Protein AF-A0A6J7FXU4-F1 (afdb_monomer)

Sequence (143 aa):
MAGSSGRASLQAPVRITDGSWAASLAHGTPADRKAAEAWRAGLGDPPTLRVDPVTLRTCRDDEDSGTQLTGCVKTYVPDIRTGSPPSRWRAVLLVTKANGTLLLDFLAFGKGHPGSDLPPGQRHAHQRPSVYQLAHDALQRLS

Structure (mmCIF, N/CA/C/O backbone):
data_AF-A0A6J7FXU4-F1
#
_entry.id   AF-A0A6J7FXU4-F1
#
loop_
_atom_site.group_PDB
_atom_site.id
_atom_site.type_symbol
_atom_site.label_atom_id
_atom_site.label_alt_id
_atom_site.label_comp_id
_atom_site.label_asym_id
_atom_site.label_entity_id
_atom_site.label_seq_id
_atom_site.pdbx_PDB_ins_code
_atom_site.Cartn_x
_atom_site.Cartn_y
_atom_site.Cartn_z
_atom_site.occupancy
_atom_site.B_iso_or_equiv
_atom_site.auth_seq_id
_atom_site.auth_comp_id
_atom_site.auth_asym_id
_atom_site.auth_atom_id
_atom_site.pdbx_PDB_model_num
ATOM 1 N N . MET A 1 1 ? -6.844 36.026 19.194 1.00 36.94 1 MET A N 1
ATOM 2 C CA . MET A 1 1 ? -6.186 34.725 19.443 1.00 36.94 1 MET A CA 1
ATOM 3 C C . MET A 1 1 ? -6.856 33.691 18.552 1.00 36.94 1 MET A C 1
ATOM 5 O O . MET A 1 1 ? -7.983 33.308 18.829 1.00 36.94 1 MET A O 1
ATOM 9 N N . ALA A 1 2 ? -6.239 33.346 17.420 1.00 38.69 2 ALA A N 1
ATOM 10 C CA . ALA A 1 2 ? -6.787 32.364 16.488 1.00 38.69 2 ALA A CA 1
ATOM 11 C C . ALA A 1 2 ? -6.469 30.957 17.010 1.00 38.69 2 ALA A C 1
ATOM 13 O O . ALA A 1 2 ? -5.305 30.564 17.071 1.00 38.69 2 ALA A O 1
ATOM 14 N N . GLY A 1 3 ? -7.499 30.227 17.438 1.00 37.69 3 GLY A N 1
ATOM 15 C CA . GLY A 1 3 ? -7.381 28.831 17.840 1.00 37.69 3 GLY A CA 1
ATOM 16 C C . GLY A 1 3 ? -7.044 27.973 16.627 1.00 37.69 3 GLY A C 1
ATOM 17 O O . GLY A 1 3 ? -7.920 27.649 15.828 1.00 37.69 3 GLY A O 1
ATOM 18 N N . SER A 1 4 ? -5.771 27.608 16.487 1.00 41.97 4 SER A N 1
ATOM 19 C CA . SER A 1 4 ? -5.358 26.515 15.613 1.00 41.97 4 SER A CA 1
ATOM 20 C C . SER A 1 4 ? -5.991 25.235 16.156 1.00 41.97 4 SER A C 1
ATOM 22 O O . SER A 1 4 ? -5.506 24.645 17.120 1.00 41.97 4 SER A O 1
ATOM 24 N N . SER A 1 5 ? -7.127 24.837 15.581 1.00 46.97 5 SER A N 1
ATOM 25 C CA . SER A 1 5 ? -7.676 23.496 15.765 1.00 46.97 5 SER A CA 1
ATOM 26 C C . SER A 1 5 ? -6.698 22.525 15.117 1.00 46.97 5 SER A C 1
ATOM 28 O O . SER A 1 5 ? -6.784 22.243 13.921 1.00 46.97 5 SER A O 1
ATOM 30 N N . GLY A 1 6 ? -5.719 22.061 15.892 1.00 42.00 6 GLY A N 1
ATOM 31 C CA . GLY A 1 6 ? -4.843 20.975 15.488 1.00 42.00 6 GLY A CA 1
ATOM 32 C C . GLY A 1 6 ? -5.716 19.772 15.165 1.00 42.00 6 GLY A C 1
ATOM 33 O O . GLY A 1 6 ? -6.260 19.145 16.071 1.00 42.00 6 GLY A O 1
ATOM 34 N N . ARG A 1 7 ? -5.906 19.470 13.874 1.00 54.47 7 ARG A N 1
ATOM 35 C CA . ARG A 1 7 ? -6.538 18.215 13.462 1.00 54.47 7 ARG A CA 1
ATOM 36 C C . ARG A 1 7 ? -5.713 17.100 14.084 1.00 54.47 7 ARG A C 1
ATOM 38 O O . ARG A 1 7 ? -4.554 16.924 13.712 1.00 54.47 7 ARG A O 1
ATOM 45 N N . ALA A 1 8 ? -6.300 16.382 15.037 1.00 54.94 8 ALA A N 1
ATOM 46 C CA . ALA A 1 8 ? -5.716 15.155 15.540 1.00 54.94 8 ALA A CA 1
ATOM 47 C C . ALA A 1 8 ? -5.384 14.280 14.326 1.00 54.94 8 ALA A C 1
ATOM 49 O O . ALA A 1 8 ? -6.243 14.007 13.485 1.00 54.94 8 ALA A O 1
ATOM 50 N N . SER A 1 9 ? -4.109 13.932 14.192 1.00 65.69 9 SER A N 1
ATOM 51 C CA . SER A 1 9 ? -3.641 13.021 13.160 1.00 65.69 9 SER A CA 1
ATOM 52 C C . SER A 1 9 ? -4.275 11.661 13.435 1.00 65.69 9 SER A C 1
ATOM 54 O O . SER A 1 9 ? -3.818 10.948 14.324 1.00 65.69 9 SER A O 1
ATOM 56 N N . LEU A 1 10 ? -5.342 11.316 12.714 1.00 81.69 10 LEU A N 1
ATOM 57 C CA . LEU A 1 10 ? -6.000 10.022 12.858 1.00 81.69 10 LEU A CA 1
ATOM 58 C C . LEU A 1 10 ? -5.014 8.921 12.447 1.00 81.69 10 LEU A C 1
ATOM 60 O O . LEU A 1 10 ? -4.360 9.028 11.412 1.00 81.69 10 LEU A O 1
ATOM 64 N N . GLN A 1 11 ? -4.884 7.879 13.260 1.00 88.38 11 GLN A N 1
ATOM 65 C CA . GLN A 1 11 ? -4.114 6.681 12.931 1.00 88.38 11 GLN A CA 1
ATOM 66 C C . GLN A 1 11 ? -5.081 5.514 12.762 1.00 88.38 11 GLN A C 1
ATOM 68 O O . GLN A 1 11 ? -6.018 5.371 13.547 1.00 88.38 11 GLN A O 1
ATOM 73 N N . ALA A 1 12 ? -4.863 4.699 11.735 1.00 91.31 12 ALA A N 1
ATOM 74 C CA . ALA A 1 12 ? -5.648 3.502 11.477 1.00 91.31 12 ALA A CA 1
ATOM 75 C C . ALA A 1 12 ? -4.736 2.267 11.476 1.00 91.31 12 ALA A C 1
ATOM 77 O O . ALA A 1 12 ? -3.685 2.296 10.824 1.00 91.31 12 ALA A O 1
ATOM 78 N N . PRO A 1 13 ? -5.116 1.182 12.172 1.00 94.44 13 PRO A N 1
ATOM 79 C CA . PRO A 1 13 ? -4.430 -0.096 12.057 1.00 94.44 13 PRO A CA 1
ATOM 80 C C . PRO A 1 13 ? -4.452 -0.604 10.616 1.00 94.44 13 PRO A C 1
ATOM 82 O O . PRO A 1 13 ? -5.475 -0.512 9.930 1.00 94.44 13 PRO A O 1
ATOM 85 N N . VAL A 1 14 ? -3.326 -1.164 10.180 1.00 94.38 14 VAL A N 1
ATOM 86 C CA . VAL A 1 14 ? -3.190 -1.795 8.868 1.00 94.38 14 VAL A CA 1
ATOM 87 C C . VAL A 1 14 ? -3.132 -3.304 9.050 1.00 94.38 14 VAL A C 1
ATOM 89 O O . VAL A 1 14 ? -2.194 -3.826 9.647 1.00 94.38 14 VAL A O 1
ATOM 92 N N . ARG A 1 15 ? -4.105 -4.033 8.505 1.00 94.62 15 ARG A N 1
ATOM 93 C CA . ARG A 1 15 ? -4.074 -5.498 8.498 1.00 94.62 15 ARG A CA 1
ATOM 94 C C . ARG A 1 15 ? -3.376 -5.981 7.233 1.00 94.62 15 ARG A C 1
ATOM 96 O O . ARG A 1 15 ? -3.847 -5.733 6.128 1.00 94.62 15 ARG A O 1
ATOM 103 N N . ILE A 1 16 ? -2.270 -6.699 7.403 1.00 94.12 16 ILE A N 1
ATOM 104 C CA . ILE A 1 16 ? -1.516 -7.323 6.311 1.00 94.12 16 ILE A CA 1
ATOM 105 C C . ILE A 1 16 ? -1.642 -8.834 6.458 1.00 94.12 16 ILE A C 1
ATOM 107 O O . ILE A 1 16 ? -1.319 -9.375 7.512 1.00 94.12 16 ILE A O 1
ATOM 111 N N . THR A 1 17 ? -2.105 -9.513 5.410 1.00 92.12 17 THR A N 1
ATOM 112 C CA . THR A 1 17 ? -2.160 -10.983 5.380 1.00 92.12 17 THR A CA 1
ATOM 113 C C . THR A 1 17 ? -1.003 -11.538 4.560 1.00 92.12 17 THR A C 1
ATOM 115 O O . THR A 1 17 ? -0.603 -10.923 3.565 1.00 92.12 17 THR A O 1
ATOM 118 N N . ASP A 1 18 ? -0.510 -12.724 4.916 1.00 92.38 18 ASP A N 1
ATOM 119 C CA . ASP A 1 18 ? 0.588 -13.370 4.187 1.00 92.38 18 ASP A CA 1
ATOM 120 C C . ASP A 1 18 ? 0.257 -13.581 2.705 1.00 92.38 18 ASP A C 1
ATOM 122 O O . ASP A 1 18 ? 1.113 -13.370 1.850 1.00 92.38 18 ASP A O 1
ATOM 126 N N . GLY A 1 19 ? -1.002 -13.898 2.379 1.00 91.94 19 GLY A N 1
ATOM 127 C CA . GLY A 1 19 ? -1.459 -14.064 0.996 1.00 91.94 19 GLY A CA 1
ATOM 128 C C . GLY A 1 19 ? -1.365 -12.775 0.175 1.00 91.94 19 GLY A C 1
ATOM 129 O O . GLY A 1 19 ? -0.744 -12.760 -0.888 1.00 91.94 19 GLY A O 1
ATOM 130 N N . SER A 1 20 ? -1.930 -11.672 0.680 1.00 90.69 20 SER A N 1
ATOM 131 C CA . SER A 1 20 ? -1.859 -10.357 0.013 1.00 90.69 20 SER A CA 1
ATOM 132 C C . SER A 1 20 ? -0.417 -9.851 -0.133 1.00 90.69 20 SER A C 1
ATOM 134 O O . SER A 1 20 ? -0.033 -9.289 -1.166 1.00 90.69 20 SER A O 1
ATOM 136 N N . TRP A 1 21 ? 0.412 -10.105 0.883 1.00 93.94 21 TRP A N 1
ATOM 137 C CA . TRP A 1 21 ? 1.823 -9.751 0.884 1.00 93.94 21 TRP A CA 1
ATOM 138 C C . TRP A 1 21 ? 2.603 -10.549 -0.163 1.00 93.94 21 TRP A C 1
ATOM 140 O O . TRP A 1 21 ? 3.248 -9.963 -1.030 1.00 93.94 21 TRP A O 1
ATOM 150 N N . ALA A 1 22 ? 2.492 -11.879 -0.142 1.00 93.62 22 ALA A N 1
ATOM 151 C CA . ALA A 1 22 ? 3.168 -12.758 -1.089 1.00 93.62 22 ALA A CA 1
ATOM 152 C C . ALA A 1 22 ? 2.762 -12.457 -2.541 1.00 93.62 22 ALA A C 1
ATOM 154 O O . ALA A 1 22 ? 3.632 -12.337 -3.406 1.00 93.62 22 ALA A O 1
ATOM 155 N N . ALA A 1 23 ? 1.467 -12.246 -2.801 1.00 91.88 23 ALA A N 1
ATOM 156 C CA . ALA A 1 23 ? 0.963 -11.892 -4.128 1.00 91.88 23 ALA A CA 1
ATOM 157 C C . ALA A 1 23 ? 1.570 -10.579 -4.654 1.00 91.88 23 ALA A C 1
ATOM 159 O O . ALA A 1 23 ? 1.954 -10.495 -5.820 1.00 91.88 23 ALA A O 1
ATOM 160 N N . SER A 1 24 ? 1.736 -9.578 -3.783 1.00 92.12 24 SER A N 1
ATOM 161 C CA . SER A 1 24 ? 2.368 -8.300 -4.144 1.00 92.12 24 SER A CA 1
ATOM 162 C C . SER A 1 24 ? 3.834 -8.455 -4.559 1.00 92.12 24 SER A C 1
ATOM 164 O O . SER A 1 24 ? 4.336 -7.712 -5.402 1.00 92.12 24 SER A O 1
ATOM 166 N N . LEU A 1 25 ? 4.541 -9.426 -3.975 1.00 92.75 25 LEU A N 1
ATOM 167 C CA . LEU A 1 25 ? 5.972 -9.633 -4.208 1.00 92.75 25 LEU A CA 1
ATOM 168 C C . LEU A 1 25 ? 6.279 -10.639 -5.324 1.00 92.75 25 LEU A C 1
ATOM 170 O O . LEU A 1 25 ? 7.408 -10.646 -5.826 1.00 92.75 25 LEU A O 1
ATOM 174 N N . ALA A 1 26 ? 5.299 -11.448 -5.736 1.00 91.50 26 ALA A N 1
ATOM 175 C CA . ALA A 1 26 ? 5.464 -12.514 -6.726 1.00 91.50 26 ALA A CA 1
ATOM 176 C C . ALA A 1 26 ? 6.025 -12.008 -8.068 1.00 91.50 26 ALA A C 1
ATOM 178 O O . ALA A 1 26 ? 6.868 -12.662 -8.678 1.00 91.50 26 ALA A O 1
ATOM 179 N N . HIS A 1 27 ? 5.625 -10.805 -8.487 1.00 80.75 27 HIS A N 1
ATOM 180 C CA . HIS A 1 27 ? 6.058 -10.178 -9.744 1.00 80.75 27 HIS A CA 1
ATOM 181 C C . HIS A 1 27 ? 7.107 -9.065 -9.545 1.00 80.75 27 HIS A C 1
ATOM 183 O O . HIS A 1 27 ? 7.477 -8.359 -10.491 1.00 80.75 27 HIS A O 1
ATOM 189 N N . GLY A 1 28 ? 7.572 -8.876 -8.305 1.00 83.31 28 GLY A N 1
ATOM 190 C CA . GLY A 1 28 ? 8.482 -7.805 -7.918 1.00 83.31 28 GLY A CA 1
ATOM 191 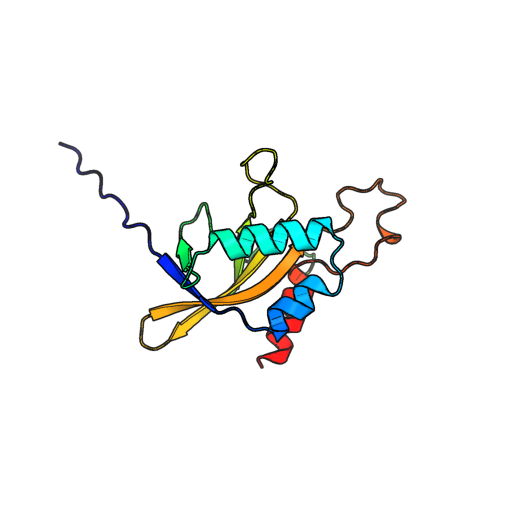C C . GLY A 1 28 ? 9.948 -8.118 -8.222 1.00 83.31 28 GLY A C 1
ATOM 192 O O . GLY A 1 28 ? 10.433 -9.228 -8.005 1.00 83.31 28 GLY A O 1
ATOM 193 N N . THR A 1 29 ? 10.687 -7.105 -8.672 1.00 87.19 29 THR A N 1
ATOM 194 C CA . THR A 1 29 ? 12.161 -7.126 -8.704 1.00 87.19 29 THR A CA 1
ATOM 195 C C . THR A 1 29 ? 12.736 -7.023 -7.285 1.00 87.19 29 THR A C 1
ATOM 197 O O . THR A 1 29 ? 12.020 -6.620 -6.365 1.00 87.19 29 THR A O 1
ATOM 200 N N . PRO A 1 30 ? 14.041 -7.284 -7.073 1.00 88.81 30 PRO A N 1
ATOM 201 C CA . PRO A 1 30 ? 14.678 -7.045 -5.774 1.00 88.81 30 PRO A CA 1
ATOM 202 C C . PRO A 1 30 ? 14.478 -5.617 -5.239 1.00 88.81 30 PRO A C 1
ATOM 204 O O . PRO A 1 30 ? 14.288 -5.423 -4.041 1.00 88.81 30 PRO A O 1
ATOM 207 N N . ALA A 1 31 ? 14.449 -4.613 -6.124 1.00 85.06 31 ALA A N 1
ATOM 208 C CA . ALA A 1 31 ? 14.168 -3.231 -5.741 1.00 85.06 31 ALA A CA 1
ATOM 209 C C . ALA A 1 31 ? 12.718 -3.030 -5.272 1.00 85.06 31 ALA A C 1
ATOM 211 O O . ALA A 1 31 ? 12.481 -2.260 -4.344 1.00 85.06 31 ALA A O 1
ATOM 212 N N . ASP A 1 32 ? 11.758 -3.723 -5.893 1.00 86.75 32 ASP A N 1
ATOM 213 C CA . ASP A 1 32 ? 10.352 -3.672 -5.485 1.00 86.75 32 ASP A CA 1
ATOM 214 C C . ASP A 1 32 ? 10.167 -4.314 -4.102 1.00 86.75 32 ASP A C 1
ATOM 216 O O . ASP A 1 32 ? 9.489 -3.740 -3.254 1.00 86.75 32 ASP A O 1
ATOM 220 N N . ARG A 1 33 ? 10.840 -5.445 -3.838 1.00 91.19 33 ARG A N 1
ATOM 221 C CA . ARG A 1 33 ? 10.822 -6.116 -2.524 1.00 91.19 33 ARG A CA 1
ATOM 222 C C . ARG A 1 33 ? 11.412 -5.240 -1.426 1.00 91.19 33 ARG A C 1
ATOM 224 O O . ARG A 1 33 ? 10.754 -5.016 -0.418 1.00 91.19 33 ARG A O 1
ATOM 231 N N . LYS A 1 34 ? 12.587 -4.649 -1.668 1.00 90.56 34 LYS A N 1
ATOM 232 C CA . LYS A 1 34 ? 13.219 -3.719 -0.719 1.00 90.56 34 LYS A CA 1
ATOM 233 C C . LYS A 1 34 ? 12.315 -2.524 -0.398 1.00 90.56 34 LYS A C 1
ATOM 235 O O . LYS A 1 34 ? 12.234 -2.105 0.752 1.00 90.56 34 LYS A O 1
ATOM 240 N N . ALA A 1 35 ? 11.640 -1.965 -1.404 1.00 89.44 35 ALA A N 1
ATOM 241 C CA . ALA A 1 35 ? 10.702 -0.863 -1.197 1.00 89.44 35 ALA A CA 1
ATOM 242 C C . ALA A 1 35 ? 9.466 -1.301 -0.392 1.00 89.44 35 ALA A C 1
ATOM 244 O O . ALA A 1 35 ? 9.016 -0.555 0.476 1.00 89.44 35 ALA A O 1
ATOM 245 N N . ALA A 1 36 ? 8.941 -2.503 -0.650 1.00 91.56 36 ALA A N 1
ATOM 246 C CA . ALA A 1 36 ? 7.822 -3.065 0.099 1.00 91.56 36 ALA A CA 1
ATOM 247 C C . ALA A 1 36 ? 8.186 -3.270 1.570 1.00 91.56 36 ALA A C 1
ATOM 249 O O . ALA A 1 36 ? 7.476 -2.797 2.453 1.00 91.56 36 ALA A O 1
ATOM 250 N N . GLU A 1 37 ? 9.316 -3.922 1.835 1.00 92.44 37 GLU A N 1
ATOM 251 C CA . GLU A 1 37 ? 9.827 -4.166 3.186 1.00 92.44 37 GLU A CA 1
ATOM 252 C C . GLU A 1 37 ? 10.058 -2.860 3.946 1.00 92.44 37 GLU A C 1
ATOM 254 O O . GLU A 1 37 ? 9.615 -2.737 5.085 1.00 92.44 37 GLU A O 1
ATOM 259 N N . ALA A 1 38 ? 10.671 -1.859 3.305 1.00 90.25 38 ALA A N 1
ATOM 260 C CA . ALA A 1 38 ? 10.865 -0.542 3.905 1.00 90.25 38 ALA A CA 1
ATOM 261 C C . ALA A 1 38 ? 9.530 0.140 4.244 1.00 90.25 38 ALA A C 1
ATOM 263 O O . ALA A 1 38 ? 9.386 0.708 5.325 1.00 90.25 38 ALA A O 1
ATOM 264 N N . TRP A 1 39 ? 8.539 0.055 3.349 1.00 91.19 39 TRP A N 1
ATOM 265 C CA . TRP A 1 39 ? 7.200 0.579 3.615 1.00 91.19 39 TRP A CA 1
ATOM 266 C C . TRP A 1 39 ? 6.533 -0.136 4.794 1.00 91.19 39 TRP A C 1
ATOM 268 O O . TRP A 1 39 ? 6.033 0.531 5.695 1.00 91.19 39 TRP A O 1
ATOM 278 N N . ARG A 1 40 ? 6.575 -1.475 4.830 1.00 92.69 40 ARG A N 1
ATOM 279 C CA . ARG A 1 40 ? 5.995 -2.278 5.917 1.00 92.69 40 ARG A CA 1
ATOM 280 C C . ARG A 1 40 ? 6.676 -1.997 7.253 1.00 92.69 40 ARG A C 1
ATOM 282 O O . ARG A 1 40 ? 5.981 -1.833 8.247 1.00 92.69 40 ARG A O 1
ATOM 289 N N . ALA A 1 41 ? 8.004 -1.894 7.276 1.00 91.00 41 ALA A N 1
ATOM 290 C CA . ALA A 1 41 ? 8.752 -1.520 8.474 1.00 91.00 41 ALA A CA 1
ATOM 291 C C . ALA A 1 41 ? 8.369 -0.115 8.974 1.00 91.00 41 ALA A C 1
ATOM 293 O O . ALA A 1 41 ? 8.277 0.109 10.178 1.00 91.00 41 ALA A O 1
ATOM 294 N N . GLY A 1 42 ? 8.079 0.814 8.057 1.00 89.12 42 GLY A N 1
ATOM 295 C CA . GLY A 1 42 ? 7.619 2.166 8.381 1.00 89.12 42 GLY A CA 1
ATOM 296 C C . GLY A 1 42 ? 6.241 2.243 9.052 1.00 89.12 42 GLY A C 1
ATOM 297 O O . GLY A 1 42 ? 5.917 3.285 9.614 1.00 89.12 42 GLY A O 1
ATOM 298 N N . LEU A 1 43 ? 5.444 1.168 9.028 1.00 89.81 43 LEU A N 1
ATOM 299 C CA . LEU A 1 43 ? 4.154 1.101 9.731 1.00 89.81 43 LEU A CA 1
ATOM 300 C C . LEU A 1 43 ? 4.306 0.844 11.240 1.00 89.81 43 LEU A C 1
ATOM 302 O O . LEU A 1 43 ? 3.345 1.036 11.984 1.00 89.81 43 LEU A O 1
ATOM 306 N N . GLY A 1 44 ? 5.488 0.410 11.689 1.00 90.94 44 GLY A N 1
ATOM 307 C CA . GLY A 1 44 ? 5.744 0.029 13.077 1.00 90.94 44 GLY A CA 1
ATOM 308 C C . GLY A 1 44 ? 5.120 -1.311 13.484 1.00 90.94 44 GLY A C 1
ATOM 309 O O . GLY A 1 44 ? 4.642 -2.080 12.647 1.00 90.94 44 GLY A O 1
ATOM 310 N N . ASP A 1 45 ? 5.157 -1.581 14.790 1.00 90.12 45 ASP A N 1
ATOM 311 C CA . ASP A 1 45 ? 4.560 -2.756 15.428 1.00 90.12 45 ASP A CA 1
ATOM 312 C C . ASP A 1 45 ? 3.735 -2.313 16.660 1.00 90.12 45 ASP A C 1
ATOM 314 O O . ASP A 1 45 ? 4.320 -1.791 17.615 1.00 90.12 45 ASP A O 1
ATOM 318 N N . PRO A 1 46 ? 2.391 -2.437 16.647 1.00 90.75 46 PRO A N 1
ATOM 319 C CA . PRO A 1 46 ? 1.573 -2.982 15.563 1.00 90.75 46 PRO A CA 1
ATOM 320 C C . PRO A 1 46 ? 1.542 -2.063 14.324 1.00 90.75 46 PRO A C 1
ATOM 322 O O . PRO A 1 46 ? 1.693 -0.845 14.451 1.00 90.75 46 PRO A O 1
ATOM 325 N N . PRO A 1 47 ? 1.301 -2.616 13.120 1.00 93.25 47 PRO A N 1
ATOM 326 C CA . PRO A 1 47 ? 1.286 -1.845 11.881 1.00 93.25 47 PRO A CA 1
ATOM 327 C C . PRO A 1 47 ? 0.153 -0.811 11.873 1.00 93.25 47 PRO A C 1
ATOM 329 O O . PRO A 1 47 ? -1.033 -1.151 11.922 1.00 93.25 47 PRO A O 1
ATOM 332 N N . THR A 1 48 ? 0.513 0.466 11.764 1.00 92.56 48 THR A N 1
ATOM 333 C CA . THR A 1 48 ? -0.425 1.595 11.740 1.00 92.56 48 THR A CA 1
ATOM 334 C C . THR A 1 48 ? -0.057 2.598 10.653 1.00 92.56 48 THR A C 1
ATOM 336 O O . THR A 1 48 ? 1.109 2.789 10.316 1.00 92.56 48 THR A O 1
ATOM 339 N N . LEU A 1 49 ? -1.069 3.253 10.082 1.00 90.31 49 LEU A N 1
ATOM 340 C CA . LEU A 1 49 ? -0.881 4.300 9.085 1.00 90.31 49 LEU A CA 1
ATOM 341 C C . LEU A 1 49 ? -1.595 5.580 9.504 1.00 90.31 49 LEU A C 1
ATOM 343 O O . LEU A 1 49 ? -2.729 5.564 9.987 1.00 90.31 49 LEU A O 1
ATOM 347 N N . ARG A 1 50 ? -0.929 6.709 9.272 1.00 86.94 50 ARG A N 1
ATOM 348 C CA . ARG A 1 50 ? -1.515 8.035 9.434 1.00 86.94 50 ARG A CA 1
ATOM 349 C C . ARG A 1 50 ? -2.544 8.303 8.333 1.00 86.94 50 ARG A C 1
ATOM 351 O O . ARG A 1 50 ? -2.251 8.210 7.144 1.00 86.94 50 ARG A O 1
ATOM 358 N N . VAL A 1 51 ? -3.750 8.663 8.750 1.00 82.50 51 VAL A N 1
ATOM 359 C CA . VAL A 1 51 ? -4.887 8.988 7.893 1.00 82.50 51 VAL A CA 1
ATOM 360 C C . VAL A 1 51 ? -4.956 10.501 7.734 1.00 82.50 51 VAL A C 1
ATOM 362 O O . VAL A 1 51 ? -5.509 11.215 8.570 1.00 82.50 51 VAL A O 1
ATOM 365 N N . ASP A 1 52 ? -4.392 11.001 6.640 1.00 79.81 52 ASP A N 1
ATOM 366 C CA . ASP A 1 52 ? -4.591 12.376 6.194 1.00 79.81 52 ASP A CA 1
ATOM 367 C C . ASP A 1 52 ? -4.595 12.467 4.656 1.00 79.81 52 ASP A C 1
ATOM 369 O O . ASP A 1 52 ? -4.140 11.535 3.988 1.00 79.81 52 ASP A O 1
ATOM 373 N N . PRO A 1 53 ? -5.104 13.569 4.071 1.00 68.06 53 PRO A N 1
ATOM 374 C CA . PRO A 1 53 ? -5.197 13.722 2.615 1.00 68.06 53 PRO A CA 1
ATOM 375 C C . PRO A 1 53 ? -3.850 13.750 1.877 1.00 68.06 53 PRO A C 1
ATOM 377 O O . PRO A 1 53 ? -3.809 13.586 0.658 1.00 68.06 53 PRO A O 1
ATOM 380 N N . VAL A 1 54 ? -2.743 13.995 2.586 1.00 70.25 54 VAL A N 1
ATOM 381 C CA . VAL A 1 54 ? -1.396 13.975 1.997 1.00 70.25 54 VAL A CA 1
ATOM 382 C C . VAL A 1 54 ? -0.916 12.529 1.857 1.00 70.25 54 VAL A C 1
ATOM 384 O O . VAL A 1 54 ? -0.290 12.175 0.858 1.00 70.25 54 VAL A O 1
ATOM 387 N N . THR A 1 55 ? -1.265 11.687 2.829 1.00 73.12 55 THR A N 1
ATOM 388 C CA . THR A 1 55 ? -0.812 10.299 2.957 1.00 73.12 55 THR A CA 1
ATOM 389 C C . THR A 1 55 ? -1.735 9.313 2.245 1.00 73.12 55 THR A C 1
ATOM 391 O O . THR A 1 55 ? -1.251 8.341 1.663 1.00 73.12 55 THR A O 1
ATOM 394 N N . LEU A 1 56 ? -3.049 9.558 2.253 1.00 82.19 56 LEU A N 1
ATOM 395 C CA . LEU A 1 56 ? -4.069 8.691 1.666 1.00 82.19 56 LEU A CA 1
ATOM 396 C C . LEU A 1 56 ? -4.865 9.420 0.590 1.00 82.19 56 LEU A C 1
ATOM 398 O O . LEU A 1 56 ? -5.464 10.466 0.830 1.00 82.19 56 LEU A O 1
ATOM 402 N N . ARG A 1 57 ? -4.917 8.817 -0.597 1.00 84.06 57 ARG A N 1
ATOM 403 C CA . ARG A 1 57 ? -5.741 9.282 -1.716 1.00 84.06 57 ARG A CA 1
ATOM 404 C C . ARG A 1 57 ? -6.755 8.220 -2.086 1.00 84.06 57 ARG A C 1
ATOM 406 O O . ARG A 1 57 ? -6.425 7.040 -2.069 1.00 84.06 57 ARG A O 1
ATOM 413 N N . THR A 1 58 ? -7.963 8.619 -2.455 1.00 84.00 58 THR A N 1
ATOM 414 C CA . THR A 1 58 ? 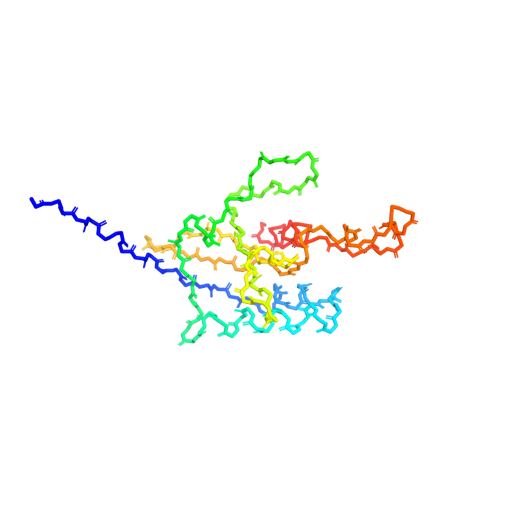-8.956 7.690 -2.998 1.00 84.00 58 THR A CA 1
ATOM 415 C C . THR A 1 58 ? -8.431 7.027 -4.269 1.00 84.00 58 THR A C 1
ATOM 417 O O . THR A 1 58 ? -7.731 7.644 -5.078 1.00 84.00 58 THR A O 1
ATOM 420 N N . CYS A 1 59 ? -8.785 5.762 -4.472 1.00 78.88 59 CYS A N 1
ATOM 421 C CA . CYS A 1 59 ? -8.620 5.104 -5.763 1.00 78.88 59 CYS A CA 1
ATOM 422 C C . CYS A 1 59 ? -9.766 5.529 -6.700 1.00 78.88 59 CYS A C 1
ATOM 424 O O . CYS A 1 59 ? -10.635 4.721 -7.022 1.00 78.88 59 CYS A O 1
ATOM 426 N N . ARG A 1 60 ? -9.818 6.824 -7.052 1.00 64.75 60 ARG A N 1
ATOM 427 C CA . ARG A 1 60 ? -10.851 7.423 -7.911 1.00 64.75 60 ARG A CA 1
ATOM 428 C C . ARG A 1 60 ? -10.290 8.502 -8.852 1.00 64.75 60 ARG A C 1
ATOM 430 O O . ARG A 1 60 ? -9.555 9.372 -8.397 1.00 64.75 60 ARG A O 1
ATOM 437 N N . ASP A 1 61 ? -10.701 8.378 -10.115 1.00 45.44 61 ASP A N 1
ATOM 438 C CA . ASP A 1 61 ? -11.131 9.442 -11.040 1.00 45.44 61 ASP A CA 1
ATOM 439 C C . ASP A 1 61 ? -10.123 10.340 -11.774 1.00 45.44 61 ASP A C 1
ATOM 441 O O . ASP A 1 61 ? -10.448 11.493 -12.018 1.00 45.44 61 ASP A O 1
ATOM 445 N N . ASP A 1 62 ? -8.977 9.823 -12.233 1.00 41.91 62 ASP A N 1
ATOM 446 C CA . ASP A 1 62 ? -8.190 10.555 -13.251 1.00 41.91 62 ASP A CA 1
ATOM 447 C C . ASP A 1 62 ? -7.933 9.790 -14.561 1.00 41.91 62 ASP A C 1
ATOM 449 O O . ASP A 1 62 ? -7.485 10.416 -15.516 1.00 41.91 62 ASP A O 1
ATOM 453 N N . GLU A 1 63 ? -8.212 8.481 -14.684 1.00 47.50 63 GLU A N 1
ATOM 454 C CA . GLU A 1 63 ? -7.892 7.765 -15.934 1.00 47.50 63 GLU A CA 1
ATOM 455 C C . GLU A 1 63 ? -8.805 6.563 -16.242 1.00 47.50 63 GLU A C 1
ATOM 457 O O . GLU A 1 63 ? -9.065 5.725 -15.374 1.00 47.50 63 GLU A O 1
ATOM 462 N N . ASP A 1 64 ? -9.174 6.422 -17.523 1.00 47.94 64 ASP A N 1
ATOM 463 C CA . ASP A 1 64 ? -9.896 5.299 -18.165 1.00 47.94 64 ASP A CA 1
ATOM 464 C C . ASP A 1 64 ? -9.167 3.930 -18.078 1.00 47.94 64 ASP A C 1
ATOM 466 O O . ASP A 1 64 ? -9.557 2.948 -18.706 1.00 47.94 64 ASP A O 1
ATOM 470 N N . SER A 1 65 ? -8.082 3.830 -17.305 1.00 54.50 65 SER A N 1
ATOM 471 C CA . SER A 1 65 ? -7.103 2.736 -17.336 1.00 54.50 65 SER A CA 1
ATOM 472 C C . SER A 1 65 ? -7.333 1.611 -16.308 1.00 54.50 65 SER A C 1
ATOM 474 O O . SER A 1 65 ? -6.440 0.793 -16.086 1.00 54.50 65 SER A O 1
ATOM 476 N N . GLY A 1 66 ? -8.513 1.530 -15.677 1.00 53.19 66 GLY A N 1
ATOM 477 C CA . GLY A 1 66 ? -8.841 0.440 -14.739 1.00 53.19 66 GLY A CA 1
ATOM 478 C C . GLY A 1 66 ? -8.237 0.606 -13.337 1.00 53.19 66 GLY A C 1
ATOM 479 O O . GLY A 1 66 ? -7.843 -0.367 -12.701 1.00 53.19 66 GLY A O 1
ATOM 480 N N . THR A 1 67 ? -8.133 1.848 -12.854 1.00 59.09 67 THR A N 1
ATOM 481 C CA . THR A 1 67 ? -7.616 2.179 -11.507 1.00 59.09 67 THR A CA 1
ATOM 482 C C . THR A 1 67 ? -8.717 2.492 -10.481 1.00 59.09 67 THR A C 1
ATOM 484 O O . THR A 1 67 ? -8.424 2.883 -9.346 1.00 59.09 67 THR A O 1
ATOM 487 N N . GLN A 1 68 ? -9.986 2.319 -10.870 1.00 70.62 68 GLN A N 1
ATOM 488 C CA . GLN A 1 68 ? -11.157 2.570 -10.030 1.00 70.62 68 GLN A CA 1
ATOM 489 C C . GLN A 1 68 ? -11.403 1.399 -9.076 1.00 70.62 68 GLN A C 1
ATOM 491 O O . GLN A 1 68 ? -11.885 0.337 -9.463 1.00 70.62 68 GLN A O 1
ATOM 496 N N . LEU A 1 69 ? -11.113 1.618 -7.796 1.00 76.88 69 LEU A N 1
ATOM 497 C CA . LEU A 1 69 ? -11.313 0.632 -6.736 1.00 76.88 69 LEU A CA 1
ATOM 498 C C . LEU A 1 69 ? -12.177 1.274 -5.649 1.00 76.88 69 LEU A C 1
ATOM 500 O O . LEU A 1 69 ? -11.672 1.950 -4.750 1.00 76.88 69 LEU A O 1
ATOM 504 N N . THR A 1 70 ? -13.501 1.121 -5.757 1.00 81.75 70 THR A N 1
ATOM 505 C CA . THR A 1 70 ? -14.442 1.703 -4.785 1.00 81.75 70 THR A CA 1
ATOM 506 C C . THR A 1 70 ? -14.134 1.196 -3.375 1.00 81.75 70 THR A C 1
ATOM 508 O O . THR A 1 70 ? -13.893 0.012 -3.167 1.00 81.75 70 THR A O 1
ATOM 511 N N . GLY A 1 71 ? -14.110 2.111 -2.403 1.00 84.62 71 GLY A N 1
ATOM 512 C CA . GLY A 1 71 ? -13.749 1.798 -1.016 1.00 84.62 71 GLY A CA 1
ATOM 513 C C . GLY A 1 71 ? -12.244 1.665 -0.769 1.00 84.62 71 GLY A C 1
ATOM 514 O O . GLY A 1 71 ? -11.839 1.512 0.379 1.00 84.62 71 GLY A O 1
ATOM 515 N N . CYS A 1 72 ? -11.403 1.766 -1.802 1.00 88.94 72 CYS A N 1
ATOM 516 C CA . CYS A 1 72 ? -9.957 1.693 -1.643 1.00 88.94 72 CYS A CA 1
ATOM 517 C C . CYS A 1 72 ? -9.300 3.074 -1.598 1.00 88.94 72 CYS A C 1
ATOM 519 O O . CYS A 1 72 ? -9.734 4.047 -2.226 1.00 88.94 72 CYS A O 1
ATOM 521 N N . VAL A 1 73 ? -8.190 3.124 -0.873 1.00 89.50 73 VAL A N 1
ATOM 522 C CA . VAL A 1 73 ? -7.258 4.244 -0.823 1.00 89.50 73 VAL A CA 1
ATOM 523 C C . VAL A 1 73 ? -5.861 3.768 -1.206 1.00 89.50 73 VAL A C 1
ATOM 525 O O . VAL A 1 73 ? -5.513 2.598 -1.060 1.00 89.50 73 VAL A O 1
ATOM 528 N N . LYS A 1 74 ? -5.035 4.690 -1.690 1.00 88.50 74 LYS A N 1
ATOM 529 C CA . LYS A 1 74 ? -3.630 4.465 -2.015 1.00 88.50 74 LYS A CA 1
ATOM 530 C C . LYS A 1 74 ? -2.740 5.435 -1.259 1.00 88.50 74 LYS A C 1
ATOM 532 O O . LYS A 1 74 ? -3.089 6.604 -1.084 1.00 88.50 74 LYS A O 1
ATOM 537 N N . THR A 1 75 ? -1.564 4.955 -0.879 1.00 86.44 75 THR A N 1
ATOM 538 C CA . THR A 1 75 ? -0.496 5.779 -0.311 1.00 86.44 75 THR A CA 1
ATOM 539 C C . THR A 1 75 ? 0.755 5.735 -1.178 1.00 86.44 75 THR A C 1
ATOM 541 O O . THR A 1 75 ? 1.033 4.747 -1.867 1.00 86.44 75 THR A O 1
ATOM 544 N N . TYR A 1 76 ? 1.496 6.841 -1.179 1.00 84.25 76 TYR A N 1
ATOM 545 C CA . TYR A 1 76 ? 2.776 6.960 -1.862 1.00 84.25 76 TYR A CA 1
ATOM 546 C C . TYR A 1 76 ? 3.860 6.466 -0.915 1.00 84.25 76 TYR A C 1
ATOM 548 O O . TYR A 1 76 ? 3.988 6.958 0.200 1.00 84.25 76 TYR A O 1
ATOM 556 N N . VAL A 1 77 ? 4.673 5.525 -1.378 1.00 81.31 77 VAL A N 1
ATOM 557 C CA . VAL A 1 77 ? 5.867 5.107 -0.640 1.00 81.31 77 VAL A CA 1
ATOM 558 C C . VAL A 1 77 ? 6.943 6.163 -0.906 1.00 81.31 77 VAL A C 1
ATOM 560 O O . VAL A 1 77 ? 7.179 6.446 -2.078 1.00 81.31 77 VAL A O 1
ATOM 563 N N . PRO A 1 78 ? 7.585 6.795 0.082 1.00 72.75 78 PRO A N 1
ATOM 564 C CA . PRO A 1 78 ? 8.709 7.698 -0.185 1.00 72.75 78 PRO A CA 1
ATOM 565 C C . PRO A 1 78 ? 9.874 6.952 -0.865 1.00 72.75 78 PRO A C 1
ATOM 567 O O . PRO A 1 78 ? 10.118 5.785 -0.556 1.00 72.75 78 PRO A O 1
ATOM 570 N N . ASP A 1 79 ? 10.602 7.579 -1.801 1.00 67.06 79 ASP A N 1
ATOM 571 C CA . ASP A 1 79 ? 11.844 6.969 -2.317 1.00 67.06 79 ASP A CA 1
ATOM 572 C C . ASP A 1 79 ? 12.901 7.025 -1.207 1.00 67.06 79 ASP A C 1
ATOM 574 O O . ASP A 1 79 ? 13.230 8.100 -0.713 1.00 67.06 79 ASP A O 1
ATOM 578 N N . ILE A 1 80 ? 13.447 5.872 -0.818 1.00 66.62 80 ILE A N 1
ATO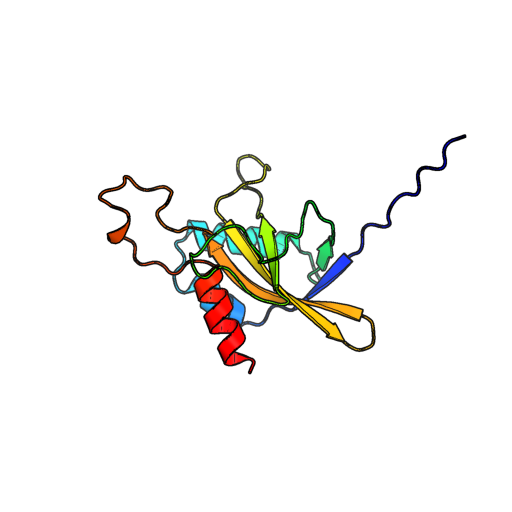M 579 C CA . ILE A 1 80 ? 14.428 5.756 0.272 1.00 66.62 80 ILE A CA 1
ATOM 580 C C . ILE A 1 80 ? 15.694 6.603 0.065 1.00 66.62 80 ILE A C 1
ATOM 582 O O . ILE A 1 80 ? 16.394 6.888 1.029 1.00 66.62 80 ILE A O 1
ATOM 586 N N . ARG A 1 81 ? 16.016 6.990 -1.177 1.00 62.88 81 ARG A N 1
ATOM 587 C CA . ARG A 1 81 ? 17.196 7.809 -1.496 1.00 62.88 81 ARG A CA 1
ATOM 588 C C . ARG A 1 81 ? 16.930 9.300 -1.351 1.00 62.88 81 ARG A C 1
ATOM 590 O O . ARG A 1 81 ? 17.856 10.041 -1.052 1.00 62.88 81 ARG A O 1
ATOM 597 N N . THR A 1 82 ? 15.701 9.744 -1.613 1.00 65.75 82 THR A N 1
ATOM 598 C CA . THR A 1 82 ? 15.348 11.175 -1.645 1.00 65.75 82 THR A CA 1
ATOM 599 C C . THR A 1 82 ? 14.405 11.584 -0.517 1.00 65.7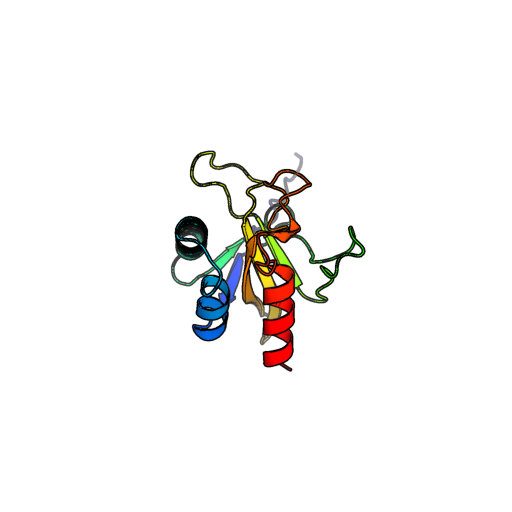5 82 THR A C 1
ATOM 601 O O . THR A 1 82 ? 14.142 12.771 -0.341 1.00 65.75 82 THR A O 1
ATOM 604 N N . GLY A 1 83 ? 13.839 10.620 0.215 1.00 66.50 83 GLY A N 1
ATOM 605 C CA . GLY A 1 83 ? 12.842 10.834 1.266 1.00 66.50 83 GLY A CA 1
ATOM 606 C C . GLY A 1 83 ? 11.528 11.454 0.778 1.00 66.50 83 GLY A C 1
ATOM 607 O O . GLY A 1 83 ? 10.621 11.659 1.578 1.00 66.50 83 GLY A O 1
ATOM 608 N N . SER A 1 84 ? 11.405 11.756 -0.518 1.00 60.53 84 SER A N 1
ATOM 609 C CA . SER A 1 84 ? 10.317 12.562 -1.065 1.00 60.53 84 SER A CA 1
ATOM 610 C C . SER A 1 84 ? 9.331 11.707 -1.864 1.00 60.53 84 SER A C 1
ATOM 612 O O . SER A 1 84 ? 9.747 10.919 -2.722 1.00 60.53 84 SER A O 1
ATOM 614 N N . PRO A 1 85 ? 8.014 11.856 -1.648 1.00 60.59 85 PRO A N 1
ATOM 615 C CA . PRO A 1 85 ? 7.038 11.520 -2.673 1.00 60.59 85 PRO A CA 1
ATOM 616 C C . PRO A 1 85 ? 7.153 12.511 -3.852 1.00 60.59 85 PRO A C 1
ATOM 618 O O . PRO A 1 85 ? 7.565 13.652 -3.649 1.00 60.59 85 PRO A O 1
ATOM 621 N N . PRO A 1 86 ? 6.767 12.119 -5.081 1.00 59.09 86 PRO A N 1
ATOM 622 C CA . PRO A 1 86 ? 6.147 10.853 -5.458 1.00 59.09 86 PRO A CA 1
ATOM 623 C C . PRO A 1 86 ? 7.175 9.805 -5.922 1.00 59.09 86 PRO A C 1
ATOM 625 O O . PRO A 1 86 ? 7.750 9.930 -7.000 1.00 59.09 86 PRO A O 1
ATOM 628 N N . SER A 1 87 ? 7.349 8.703 -5.180 1.00 71.44 87 SER A N 1
ATOM 629 C CA . SER A 1 87 ? 8.024 7.535 -5.766 1.00 71.44 87 SER A CA 1
ATOM 630 C C . SER A 1 87 ? 7.110 6.831 -6.777 1.00 71.44 87 SER A C 1
ATOM 632 O O . SER A 1 87 ? 5.904 7.097 -6.862 1.00 71.44 87 SER A O 1
ATOM 634 N N . ARG A 1 88 ? 7.666 5.881 -7.531 1.00 82.94 88 ARG A N 1
ATOM 635 C CA . ARG A 1 88 ? 6.907 5.001 -8.434 1.00 82.94 88 ARG A CA 1
ATOM 636 C C . ARG A 1 88 ? 6.084 3.924 -7.715 1.00 82.94 88 ARG A C 1
ATOM 638 O O . ARG A 1 88 ? 5.222 3.322 -8.353 1.00 82.94 88 ARG A O 1
ATOM 645 N N . TRP A 1 89 ? 6.335 3.680 -6.426 1.00 88.44 89 TRP A N 1
ATOM 646 C CA . TRP A 1 89 ? 5.683 2.627 -5.645 1.00 88.44 89 TRP A CA 1
ATOM 647 C C . TRP A 1 89 ? 4.469 3.139 -4.869 1.00 88.44 89 TRP A C 1
ATOM 649 O O . TRP A 1 89 ? 4.433 4.270 -4.371 1.00 88.44 89 TRP A O 1
ATOM 659 N N . ARG A 1 90 ? 3.457 2.287 -4.767 1.00 90.50 90 ARG A N 1
ATOM 660 C CA . ARG A 1 90 ? 2.214 2.529 -4.040 1.00 90.50 90 ARG A CA 1
ATOM 661 C C . ARG A 1 90 ? 1.890 1.308 -3.194 1.00 90.50 90 ARG A C 1
ATOM 663 O O . ARG A 1 90 ? 2.191 0.186 -3.598 1.00 90.50 90 ARG A O 1
ATOM 670 N N . ALA A 1 91 ? 1.203 1.551 -2.088 1.00 92.81 91 ALA A N 1
ATOM 671 C CA . ALA A 1 91 ? 0.407 0.535 -1.417 1.00 92.81 91 ALA A CA 1
ATOM 672 C C . ALA A 1 91 ? -1.075 0.896 -1.564 1.00 92.81 91 ALA A C 1
ATOM 674 O O . ALA A 1 91 ? -1.439 2.070 -1.442 1.00 92.81 91 ALA A O 1
ATOM 675 N N . VAL A 1 92 ? -1.904 -0.101 -1.859 1.00 93.31 92 VAL A N 1
ATOM 676 C CA . VAL A 1 92 ? -3.359 0.016 -1.982 1.00 93.31 92 VAL A CA 1
ATOM 677 C C . VAL A 1 92 ? -4.003 -0.717 -0.813 1.00 93.31 92 VAL A C 1
ATOM 679 O O . VAL A 1 92 ? -3.625 -1.843 -0.484 1.00 93.31 92 VAL A O 1
ATOM 682 N N . LEU A 1 93 ? -4.960 -0.047 -0.182 1.00 94.31 93 LEU A N 1
ATOM 683 C CA . LEU A 1 93 ? -5.625 -0.470 1.041 1.00 94.31 93 LEU A CA 1
ATOM 684 C C . LEU A 1 93 ? -7.139 -0.378 0.835 1.00 94.31 93 LEU A C 1
ATOM 686 O O . LEU A 1 93 ? -7.622 0.610 0.279 1.00 94.31 93 LEU A O 1
ATOM 690 N N . LEU A 1 94 ? -7.889 -1.362 1.315 1.00 93.19 94 LEU A N 1
ATOM 691 C CA . LEU A 1 94 ? -9.339 -1.287 1.433 1.00 93.19 94 LEU A CA 1
ATOM 692 C C . LEU A 1 94 ? -9.695 -0.622 2.763 1.00 93.19 94 LEU A C 1
ATOM 694 O O . LEU A 1 94 ? -9.208 -1.018 3.821 1.00 93.19 94 LEU A O 1
ATOM 698 N N . VAL A 1 95 ? -10.555 0.391 2.706 1.00 91.19 95 VAL A N 1
ATOM 699 C CA . VAL A 1 95 ? -11.102 1.028 3.900 1.00 91.19 95 VAL A CA 1
ATOM 700 C C . VAL A 1 95 ? -12.222 0.153 4.442 1.00 91.19 95 VAL A C 1
ATOM 702 O O . VAL A 1 95 ? -13.276 0.030 3.818 1.00 91.19 95 VAL A O 1
ATOM 705 N N . THR A 1 96 ? -12.013 -0.426 5.620 1.00 88.94 96 THR A N 1
ATOM 706 C CA . THR A 1 96 ? -13.032 -1.203 6.325 1.00 88.94 96 THR A CA 1
ATOM 707 C C . THR A 1 96 ? -13.394 -0.549 7.651 1.00 88.94 96 THR A C 1
ATOM 709 O O . THR A 1 96 ? -12.643 0.238 8.232 1.00 88.94 96 THR A O 1
ATOM 712 N N . LYS A 1 97 ? -14.612 -0.827 8.120 1.00 86.50 97 LYS A N 1
ATOM 713 C CA . LYS A 1 97 ? -15.089 -0.386 9.428 1.00 86.50 97 LYS A CA 1
ATOM 714 C C . LYS A 1 97 ? -15.504 -1.615 10.219 1.00 86.50 97 LYS A C 1
ATOM 716 O O . LYS A 1 97 ? -16.431 -2.310 9.818 1.00 86.50 97 LYS A O 1
ATOM 721 N N . ALA A 1 98 ? -14.841 -1.865 11.342 1.00 82.12 98 ALA A N 1
ATOM 722 C CA . ALA A 1 98 ? -15.166 -2.963 12.245 1.00 82.12 98 ALA A CA 1
ATOM 723 C C . ALA A 1 98 ? -15.479 -2.397 13.630 1.00 82.12 98 ALA A C 1
ATOM 725 O O . ALA A 1 98 ? -14.662 -1.682 14.204 1.00 82.12 98 ALA A O 1
ATOM 726 N N . ASN A 1 99 ? -16.672 -2.684 14.159 1.00 84.88 99 ASN A N 1
ATOM 727 C CA . ASN A 1 99 ? -17.111 -2.241 15.491 1.00 84.88 99 ASN A CA 1
ATOM 728 C C . ASN A 1 99 ? -16.947 -0.728 15.738 1.00 84.88 99 ASN A C 1
ATOM 730 O O . ASN A 1 99 ? -16.564 -0.299 16.820 1.00 84.88 99 ASN A O 1
ATOM 734 N N . GLY A 1 100 ? -17.204 0.097 14.716 1.00 82.25 100 GLY A N 1
ATOM 735 C CA . GLY A 1 100 ? -17.039 1.552 14.814 1.00 82.25 100 GLY A CA 1
ATOM 736 C C . GLY A 1 100 ? -15.630 2.063 14.500 1.00 82.25 100 GLY A C 1
ATOM 737 O O . GLY A 1 100 ? -15.489 3.250 14.212 1.00 82.25 100 GLY A O 1
ATOM 738 N N . THR A 1 101 ? -14.630 1.184 14.461 1.00 84.88 101 THR A N 1
ATOM 739 C CA . THR A 1 101 ? -13.221 1.521 14.232 1.00 84.88 101 THR A CA 1
ATOM 740 C C . THR A 1 101 ? -12.858 1.440 12.754 1.00 84.88 101 THR A C 1
ATOM 742 O O . THR A 1 101 ? -13.215 0.487 12.061 1.00 84.88 101 THR A O 1
ATOM 745 N N . LEU A 1 102 ? -12.133 2.453 12.278 1.00 89.75 102 LEU A N 1
ATOM 746 C CA . LEU A 1 102 ? -11.519 2.473 10.954 1.00 89.75 102 LEU A CA 1
ATOM 747 C C . LEU A 1 102 ? -10.351 1.481 10.906 1.00 89.75 102 LEU A C 1
ATOM 749 O O . LEU A 1 102 ? -9.445 1.558 11.734 1.00 89.75 102 LEU A O 1
ATOM 753 N N . LEU A 1 103 ? -10.356 0.601 9.912 1.00 91.88 103 LEU A N 1
ATOM 754 C CA . LEU A 1 103 ? -9.280 -0.336 9.613 1.00 91.88 103 LEU A CA 1
ATOM 755 C C . LEU A 1 103 ? -8.872 -0.201 8.145 1.00 91.88 103 LEU A C 1
ATOM 757 O O . LEU A 1 103 ? -9.674 0.182 7.289 1.00 91.88 103 LEU A O 1
ATOM 761 N N . LEU A 1 104 ? -7.605 -0.494 7.866 1.00 93.88 104 LEU A N 1
ATOM 762 C CA . LEU A 1 104 ? -7.050 -0.485 6.519 1.00 93.88 104 LEU A CA 1
ATOM 763 C C . LEU A 1 104 ? -6.555 -1.887 6.175 1.00 93.88 104 LEU A C 1
ATOM 765 O O . LEU A 1 104 ? -5.544 -2.351 6.697 1.00 93.88 104 LEU A O 1
ATOM 769 N N . ASP A 1 105 ? -7.263 -2.562 5.284 1.00 94.50 105 ASP A N 1
ATOM 770 C CA . ASP A 1 105 ? -6.888 -3.892 4.822 1.00 94.50 105 ASP A CA 1
ATOM 771 C C . ASP A 1 105 ? -5.927 -3.784 3.646 1.00 94.50 105 ASP A C 1
ATOM 773 O O . ASP A 1 105 ? -6.257 -3.212 2.609 1.00 94.50 105 ASP A O 1
ATOM 777 N N . PHE A 1 106 ? -4.719 -4.315 3.797 1.00 95.00 106 PHE A N 1
ATOM 778 C CA . PHE A 1 106 ? -3.731 -4.296 2.730 1.00 95.00 106 PHE A CA 1
ATOM 779 C C . PHE A 1 106 ? -4.153 -5.205 1.576 1.00 95.00 106 PHE A C 1
ATOM 781 O O . PHE A 1 106 ? -4.378 -6.401 1.762 1.00 95.00 106 PHE A O 1
ATOM 788 N N . LEU A 1 107 ? -4.228 -4.625 0.376 1.00 94.12 107 LEU A N 1
ATOM 789 C CA . LEU A 1 107 ? -4.576 -5.348 -0.844 1.00 94.12 107 LEU A CA 1
ATOM 790 C C . LEU A 1 107 ? -3.346 -5.633 -1.699 1.00 94.12 107 LEU A C 1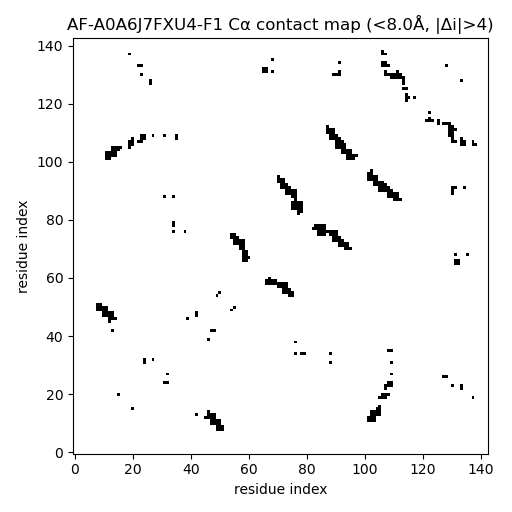
ATOM 792 O O . LEU A 1 107 ? -3.145 -6.769 -2.122 1.00 94.12 107 LEU A O 1
ATOM 796 N N . ALA A 1 108 ? -2.541 -4.603 -1.973 1.00 94.50 108 ALA A N 1
ATOM 797 C CA . ALA A 1 108 ? -1.420 -4.728 -2.893 1.00 94.50 108 ALA A CA 1
ATOM 798 C C . ALA A 1 108 ? -0.307 -3.705 -2.649 1.00 94.50 108 ALA A C 1
ATOM 800 O O . ALA A 1 108 ? -0.555 -2.559 -2.268 1.00 94.50 108 ALA A O 1
ATOM 801 N N . PHE A 1 109 ? 0.921 -4.102 -2.982 1.00 94.44 109 PHE A N 1
ATOM 802 C CA . PHE A 1 109 ? 2.080 -3.227 -3.134 1.00 94.44 109 PHE A CA 1
ATOM 803 C C . PHE A 1 109 ? 2.660 -3.369 -4.540 1.00 94.44 109 PHE A C 1
ATOM 805 O O . PHE A 1 109 ? 2.790 -4.475 -5.057 1.00 94.44 109 PHE A O 1
ATOM 812 N N . GLY A 1 110 ? 3.060 -2.261 -5.159 1.00 91.19 110 GLY A N 1
ATOM 813 C CA . GLY A 1 110 ? 3.709 -2.323 -6.463 1.00 91.19 110 GLY A CA 1
ATOM 814 C C . GLY A 1 110 ? 3.898 -0.968 -7.122 1.00 91.19 110 GLY A C 1
ATOM 815 O O . GLY A 1 110 ? 3.666 0.085 -6.525 1.00 91.19 110 GLY A O 1
ATOM 816 N N . LYS A 1 111 ? 4.331 -0.988 -8.385 1.00 87.69 111 LYS A N 1
ATOM 817 C CA . LYS A 1 111 ? 4.407 0.229 -9.197 1.00 87.69 111 LYS A CA 1
ATOM 818 C C . LYS A 1 111 ? 3.007 0.655 -9.643 1.00 87.69 111 LYS A C 1
ATOM 820 O O . LYS A 1 111 ? 2.212 -0.181 -10.063 1.00 87.69 111 LYS A O 1
ATOM 825 N N . GLY A 1 112 ? 2.739 1.961 -9.608 1.00 82.75 112 GLY A N 1
ATOM 826 C CA . GLY A 1 112 ? 1.478 2.521 -10.115 1.00 82.75 112 GLY A CA 1
ATOM 827 C C . GLY A 1 112 ? 1.287 2.279 -11.616 1.00 82.75 112 GLY A C 1
ATOM 828 O O . GLY A 1 112 ? 0.244 1.799 -12.033 1.00 82.75 112 GLY A O 1
ATOM 829 N N . HIS A 1 113 ? 2.328 2.556 -12.404 1.00 79.12 113 HIS A N 1
ATOM 830 C CA . HIS A 1 113 ? 2.332 2.397 -13.861 1.00 79.12 113 HIS A CA 1
ATOM 831 C C . HIS A 1 113 ? 3.642 1.711 -14.281 1.00 79.12 113 HIS A C 1
ATOM 833 O O . HIS A 1 113 ? 4.637 2.392 -14.542 1.00 79.12 113 HIS A O 1
ATOM 839 N N . PRO A 1 114 ? 3.718 0.370 -14.246 1.00 67.81 114 PRO A N 1
ATOM 840 C CA . PRO A 1 114 ? 4.912 -0.347 -14.681 1.00 67.81 114 PRO A CA 1
ATOM 841 C C . PRO A 1 114 ? 5.181 -0.058 -16.166 1.00 67.81 114 PRO A C 1
ATOM 843 O O . PRO A 1 114 ? 4.293 -0.193 -16.997 1.00 67.81 114 PRO A O 1
ATOM 846 N N . GLY A 1 115 ? 6.399 0.384 -16.497 1.00 67.25 115 GLY A N 1
ATOM 847 C CA . GLY A 1 115 ? 6.795 0.705 -17.871 1.00 67.25 115 GLY A CA 1
ATOM 848 C C . GLY A 1 115 ? 6.673 2.180 -18.260 1.00 67.25 115 GLY A C 1
ATOM 849 O O . GLY A 1 115 ? 7.127 2.554 -19.338 1.00 67.25 115 GLY A O 1
ATOM 850 N N . SER A 1 116 ? 6.146 3.053 -17.392 1.00 64.56 116 SER A N 1
ATOM 851 C CA . SER A 1 116 ? 6.229 4.507 -17.613 1.00 64.56 116 SER A CA 1
ATOM 852 C C . SER A 1 116 ? 7.672 5.027 -17.575 1.00 64.56 116 SER A C 1
ATOM 854 O O . SER A 1 116 ? 7.973 6.044 -18.194 1.00 64.56 116 SER A O 1
ATOM 856 N N . ASP A 1 117 ? 8.562 4.288 -16.905 1.00 64.94 117 ASP A N 1
ATOM 857 C CA . ASP A 1 117 ? 10.007 4.497 -16.843 1.00 64.94 117 ASP A CA 1
ATOM 858 C C . ASP A 1 117 ? 10.766 3.968 -18.075 1.00 64.94 117 ASP A C 1
ATOM 860 O O . ASP A 1 117 ? 11.985 4.112 -18.144 1.00 64.94 117 ASP A O 1
ATOM 864 N N . LEU A 1 118 ? 10.068 3.382 -19.055 1.00 64.94 118 LEU A N 1
ATOM 865 C CA . LEU A 1 118 ? 10.672 2.807 -20.255 1.00 64.94 118 LEU A CA 1
ATOM 866 C C . LEU A 1 118 ? 10.425 3.665 -21.508 1.00 64.94 118 LEU A C 1
ATOM 868 O O . LEU A 1 118 ? 9.365 4.304 -21.636 1.00 64.94 118 LEU A O 1
ATOM 872 N N . PRO A 1 119 ? 11.361 3.636 -22.480 1.00 69.19 119 PRO A N 1
ATOM 873 C CA . PRO A 1 119 ? 11.147 4.225 -23.798 1.00 69.19 119 PRO A CA 1
ATOM 874 C C . PRO A 1 119 ? 9.850 3.698 -24.440 1.00 69.19 119 PRO A C 1
ATOM 876 O O . PRO A 1 119 ? 9.533 2.519 -24.257 1.00 69.19 119 PRO A O 1
ATOM 879 N N . PRO A 1 120 ? 9.111 4.514 -25.219 1.00 66.56 120 PRO A N 1
ATOM 880 C CA . PRO A 1 120 ? 7.821 4.134 -25.808 1.00 66.56 120 PRO A CA 1
ATOM 881 C C . PRO A 1 120 ? 7.808 2.768 -26.520 1.00 66.56 120 PRO A C 1
ATOM 883 O O . PRO A 1 120 ? 6.862 2.007 -26.349 1.00 66.56 120 PRO A O 1
ATOM 886 N N . GLY A 1 121 ? 8.887 2.402 -27.222 1.00 65.38 121 GLY A N 1
ATOM 887 C CA . GLY A 1 121 ? 9.010 1.115 -27.926 1.00 65.38 121 GLY A CA 1
ATOM 888 C C . GLY A 1 121 ? 9.289 -0.114 -27.047 1.00 65.38 121 GLY A C 1
ATOM 889 O O . GLY A 1 121 ? 9.257 -1.230 -27.548 1.00 65.38 121 GLY A O 1
ATOM 890 N N . GLN A 1 122 ? 9.560 0.060 -25.748 1.00 62.72 122 GLN A N 1
ATOM 891 C CA . GLN A 1 122 ? 9.861 -1.035 -24.809 1.00 62.72 122 GLN A CA 1
ATOM 892 C C . GLN A 1 122 ? 8.779 -1.236 -23.740 1.00 62.72 122 GLN A C 1
ATOM 894 O O . GLN A 1 122 ? 8.884 -2.140 -22.911 1.00 62.72 122 GLN A O 1
ATOM 899 N N . ARG A 1 123 ? 7.709 -0.432 -23.762 1.00 63.81 123 ARG A N 1
ATOM 900 C CA . ARG A 1 123 ? 6.624 -0.504 -22.768 1.00 63.81 123 ARG A CA 1
ATOM 901 C C . ARG A 1 123 ? 5.902 -1.852 -22.779 1.00 63.81 123 ARG A C 1
ATOM 903 O O . ARG A 1 123 ? 5.519 -2.344 -21.725 1.00 63.81 123 ARG A O 1
ATOM 910 N N . HIS A 1 124 ? 5.798 -2.484 -23.948 1.00 56.31 124 HIS A N 1
ATOM 911 C CA . HIS A 1 124 ? 5.174 -3.800 -24.116 1.00 56.31 124 HIS A CA 1
ATOM 912 C C . HIS A 1 124 ? 6.052 -4.973 -23.651 1.00 56.31 124 HIS A C 1
ATOM 914 O O . HIS A 1 124 ? 5.528 -6.053 -23.390 1.00 56.31 124 HIS A O 1
ATOM 920 N N . ALA A 1 125 ? 7.371 -4.776 -23.521 1.00 53.22 125 ALA A N 1
ATOM 921 C CA . ALA A 1 125 ? 8.315 -5.847 -23.189 1.00 53.22 125 ALA A CA 1
ATOM 922 C C . ALA A 1 125 ? 8.303 -6.234 -21.698 1.00 53.22 125 ALA A C 1
ATOM 924 O O . ALA A 1 125 ? 8.834 -7.275 -21.319 1.00 53.22 125 ALA A O 1
ATOM 925 N N . HIS A 1 126 ? 7.674 -5.426 -20.839 1.00 58.94 126 HIS A N 1
ATOM 926 C CA . HIS A 1 126 ? 7.579 -5.691 -19.407 1.00 58.94 126 HIS A CA 1
ATOM 927 C C . HIS A 1 126 ? 6.116 -5.783 -18.971 1.00 58.94 126 HIS A C 1
ATOM 929 O O . HIS A 1 126 ? 5.583 -4.864 -18.354 1.00 58.94 126 HIS A O 1
ATOM 935 N N . GLN A 1 127 ? 5.487 -6.926 -19.254 1.00 66.56 127 GLN A N 1
ATOM 936 C CA . GLN A 1 127 ? 4.131 -7.283 -18.811 1.00 66.56 127 GLN A CA 1
ATOM 937 C C . GLN A 1 127 ? 4.075 -7.587 -17.303 1.00 66.56 127 GLN A C 1
ATOM 939 O O . GLN A 1 127 ? 3.692 -8.674 -16.878 1.00 66.56 127 GLN A O 1
ATOM 944 N N . A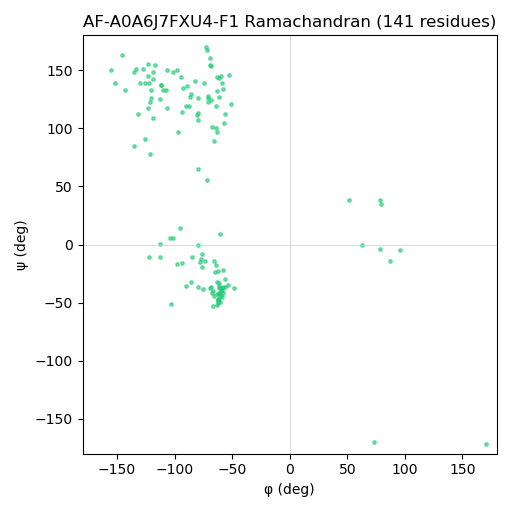RG A 1 128 ? 4.514 -6.650 -16.461 1.00 80.06 128 ARG A N 1
ATOM 945 C CA . ARG A 1 128 ? 4.282 -6.752 -15.018 1.00 80.06 128 ARG A CA 1
ATOM 946 C C . ARG A 1 128 ? 2.949 -6.096 -14.685 1.00 80.06 128 ARG A C 1
ATOM 948 O O . ARG A 1 128 ? 2.703 -5.000 -15.189 1.00 80.06 128 ARG A O 1
ATOM 955 N N . PRO A 1 129 ? 2.124 -6.718 -13.829 1.00 85.25 129 PRO A N 1
ATOM 956 C CA . PRO A 1 129 ? 0.877 -6.105 -13.413 1.00 85.25 129 PRO A CA 1
ATOM 957 C C . PRO A 1 129 ? 1.157 -4.807 -12.650 1.00 85.25 129 PRO A C 1
ATOM 959 O O . PRO A 1 129 ? 2.143 -4.686 -11.912 1.00 85.25 129 PRO A O 1
ATOM 962 N N . SER A 1 130 ? 0.289 -3.819 -12.837 1.00 86.88 130 SER A N 1
ATOM 963 C CA . SER A 1 130 ? 0.262 -2.631 -11.993 1.00 86.88 130 SER A CA 1
ATOM 964 C C . SER A 1 130 ? -0.229 -2.984 -10.590 1.00 86.88 130 SER A C 1
ATOM 966 O O . SER A 1 130 ? -0.921 -3.981 -10.378 1.00 86.88 130 SER A O 1
ATOM 968 N N . VAL A 1 131 ? 0.073 -2.125 -9.617 1.00 89.62 131 VAL A N 1
ATOM 969 C CA . VAL A 1 131 ? -0.466 -2.259 -8.255 1.00 89.62 131 VAL A CA 1
ATOM 970 C C . VAL A 1 131 ? -2.000 -2.285 -8.229 1.00 89.62 131 VAL A C 1
ATOM 972 O O . VAL A 1 131 ? -2.587 -2.918 -7.359 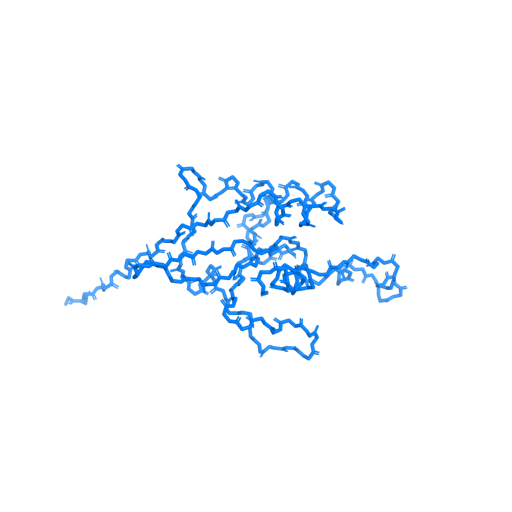1.00 89.62 131 VAL A O 1
ATOM 975 N N . TYR A 1 132 ? -2.656 -1.626 -9.187 1.00 88.12 132 TYR A N 1
ATOM 976 C CA . TYR A 1 132 ? -4.113 -1.577 -9.267 1.00 88.12 132 TYR A CA 1
ATOM 977 C C . TYR A 1 132 ? -4.694 -2.892 -9.789 1.00 88.12 132 TYR A C 1
ATOM 979 O O . TYR A 1 132 ? -5.689 -3.359 -9.249 1.00 88.12 132 TYR A O 1
ATOM 987 N N . GLN A 1 133 ? -4.035 -3.529 -10.763 1.00 87.56 133 GLN A N 1
ATOM 988 C CA . GLN A 1 133 ? -4.399 -4.877 -11.214 1.00 87.56 133 GLN A CA 1
ATOM 989 C C . GLN A 1 133 ? -4.252 -5.888 -10.071 1.00 87.56 133 GLN A C 1
ATOM 991 O O . GLN A 1 133 ? -5.185 -6.630 -9.786 1.00 87.56 133 GLN A O 1
ATOM 996 N N . LEU A 1 134 ? -3.135 -5.834 -9.336 1.00 90.25 134 LEU A N 1
ATOM 997 C CA . LEU A 1 134 ? -2.935 -6.674 -8.150 1.00 90.25 134 LEU A CA 1
ATOM 998 C C . LEU A 1 134 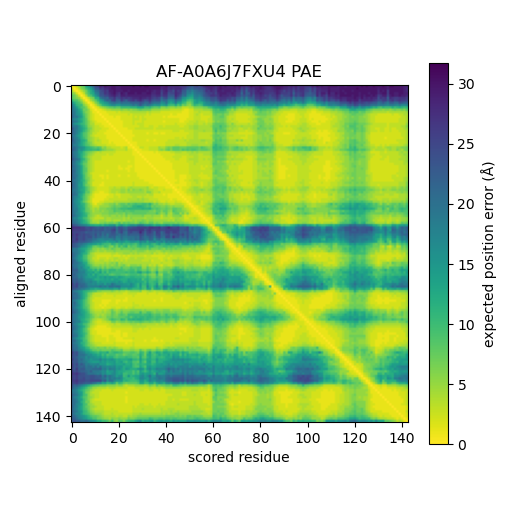? -4.016 -6.440 -7.080 1.00 90.25 134 LEU A C 1
ATOM 1000 O O . LEU A 1 134 ? -4.480 -7.390 -6.453 1.00 90.25 134 LEU A O 1
ATOM 1004 N N . ALA A 1 135 ? -4.431 -5.186 -6.872 1.00 90.88 135 ALA A N 1
ATOM 1005 C CA . ALA A 1 135 ? -5.484 -4.849 -5.918 1.00 90.88 135 ALA A CA 1
ATOM 1006 C C . ALA A 1 135 ? -6.874 -5.334 -6.368 1.00 90.88 135 ALA A C 1
ATOM 1008 O O . ALA A 1 135 ? -7.642 -5.800 -5.529 1.00 90.88 135 ALA A O 1
ATOM 1009 N N . HIS A 1 136 ? -7.190 -5.271 -7.667 1.00 88.81 136 HIS A N 1
ATOM 1010 C CA . HIS A 1 136 ? -8.416 -5.856 -8.221 1.00 88.81 136 HIS A CA 1
ATOM 1011 C C . HIS A 1 136 ? -8.466 -7.367 -7.987 1.00 88.81 136 HIS A C 1
ATOM 1013 O O . HIS A 1 136 ? -9.454 -7.863 -7.443 1.00 88.81 136 HIS A O 1
ATOM 1019 N N . ASP A 1 137 ? -7.388 -8.078 -8.319 1.00 88.69 137 ASP A N 1
ATOM 1020 C CA . ASP A 1 137 ? -7.291 -9.525 -8.104 1.00 88.69 137 ASP A CA 1
ATOM 1021 C C . ASP A 1 137 ? -7.430 -9.885 -6.618 1.00 88.69 137 ASP A C 1
ATOM 1023 O O . ASP A 1 137 ? -8.030 -10.899 -6.266 1.00 88.69 137 ASP A O 1
ATOM 1027 N N . ALA A 1 138 ? -6.873 -9.062 -5.723 1.00 89.94 138 ALA A N 1
ATOM 1028 C CA . ALA A 1 138 ? -7.013 -9.255 -4.285 1.00 89.94 138 ALA A CA 1
ATOM 1029 C C . ALA A 1 138 ? -8.469 -9.083 -3.824 1.00 89.94 138 ALA A C 1
ATOM 1031 O O . ALA A 1 138 ? -8.958 -9.922 -3.073 1.00 89.94 138 ALA A O 1
ATOM 1032 N N . LEU A 1 139 ? -9.177 -8.052 -4.298 1.00 87.06 139 LEU A N 1
ATOM 1033 C CA . LEU A 1 139 ? -10.589 -7.833 -3.959 1.00 87.06 139 LEU A CA 1
ATOM 1034 C C . LEU A 1 139 ? -11.489 -8.979 -4.421 1.00 87.06 139 LEU A C 1
ATOM 1036 O O . LEU A 1 139 ? -12.351 -9.404 -3.660 1.00 87.06 139 LEU A O 1
ATOM 1040 N N . GLN A 1 140 ? -11.268 -9.509 -5.626 1.00 85.56 140 GLN A N 1
ATOM 1041 C CA . GLN A 1 140 ? -12.045 -10.639 -6.155 1.00 85.56 140 GLN A CA 1
ATOM 1042 C C . GLN A 1 140 ? -11.893 -11.922 -5.329 1.00 85.56 140 GLN A C 1
ATOM 1044 O O . GLN A 1 140 ? -12.749 -12.794 -5.385 1.00 85.56 140 GLN A O 1
ATOM 1049 N N . ARG A 1 141 ? -10.806 -12.060 -4.561 1.00 82.56 141 ARG A N 1
ATOM 1050 C CA . ARG A 1 141 ? -10.595 -13.199 -3.652 1.00 82.56 141 ARG A CA 1
ATOM 1051 C C . ARG A 1 141 ? -11.249 -13.004 -2.281 1.00 82.56 141 ARG A C 1
ATOM 1053 O O . ARG A 1 141 ? -11.255 -13.939 -1.487 1.00 82.56 141 ARG A O 1
ATOM 1060 N N . LEU A 1 142 ? -11.721 -11.792 -1.979 1.00 76.19 142 LEU A N 1
ATOM 1061 C CA . LEU A 1 142 ? -12.384 -11.445 -0.718 1.00 76.19 142 LEU A CA 1
ATOM 1062 C C . LEU A 1 142 ? -13.919 -11.471 -0.822 1.00 76.19 142 LEU A C 1
ATOM 1064 O O . LEU A 1 142 ? -14.578 -11.462 0.217 1.00 76.19 142 LEU A O 1
ATOM 1068 N N . SER A 1 143 ? -14.464 -11.460 -2.043 1.00 64.00 143 SER A N 1
ATOM 1069 C CA . SER A 1 143 ? -15.895 -11.582 -2.365 1.00 64.00 143 SER A CA 1
ATOM 1070 C C . SER A 1 143 ? -16.324 -13.033 -2.521 1.00 64.00 143 SER A C 1
ATOM 1072 O O . SER A 1 143 ? -17.419 -13.366 -2.023 1.00 64.00 143 SER A O 1
#

Organism: NCBI:txid449393

pLDDT: mean 79.08, std 15.29, range [36.94, 95.0]

Nearest PDB structures (foldseek):
  8rk2-assembly1_B  TM=2.391E-01  e=9.180E-02  Homo sapiens
  2zwa-assembly2_B  TM=5.850E-01  e=4.480E+00  Saccharomyces cerevisiae
  2zw9-assembly2_B  TM=5.562E-01  e=6.228E+00  Saccharomyces cerevisiae
  2zwa-assembly1_A  TM=5.881E-01  e=5.459E+00  Saccharomyces cerevisiae
  2zw9-assembly1_A  TM=5.935E-01  e=9.879E+00  Saccharomyces cerevisiae

Radius of gyration: 16.04 Å; Cα contacts (8 Å, |Δi|>4): 225; chains: 1; bounding box: 34×49×47 Å

Foldseek 3Di:
DDDPPPDDFDKAQEDEDPVLVCLQCVLDDPVQVVLSVVVQVVLPVRRMDTDDCQAWDAQDDDDPPQSHDPQKIKGARQDPVPSDDDDQKIWMWHFDADPNGTHTYTQHIDGQQPQPPPDPVCSVVRPRDHRSNSSVVSVVVVD

Solvent-accessible surface area (backbone atoms only — not comparable to f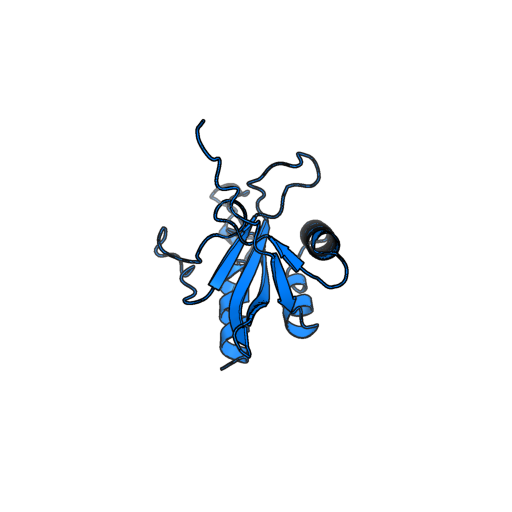ull-atom values): 8277 Å² total; per-residue (Å²): 135,86,81,80,78,74,74,77,79,42,69,29,48,45,50,76,46,73,66,36,52,50,61,33,46,71,81,44,53,76,68,49,46,53,52,51,51,54,50,56,61,70,25,50,88,76,40,39,44,69,58,43,80,89,48,41,39,69,32,66,92,86,65,98,77,70,54,73,39,88,64,26,33,34,31,66,38,53,32,89,88,73,70,42,69,84,35,69,38,31,41,35,27,38,62,43,74,56,96,89,39,65,35,30,38,49,31,17,43,32,35,64,61,58,39,76,91,40,60,84,93,49,35,79,79,51,88,54,77,25,22,47,55,46,29,51,59,42,52,66,74,74,110

Secondary structure (DSSP, 8-state):
---------EEEEEE--HHHHHHHHHT--HHHHHHHHHHHHTTTTTTEEEESTTT-EES-SS-TTT---TTEEEEEPPPTTT--S--SEEEEEEEEEETTEEEEEEEEEEESSTTTTS-GGGGGG--PPPHHHHHHHHHHTT-

Mean predicted aligned error: 8.06 Å